Protein AF-A0A563EV59-F1 (afdb_monomer_lite)

Radius of gyration: 11.54 Å; chains: 1; bounding box: 26×27×25 Å

Secondary structure (DSSP, 8-state):
-EEEEEEE----B-TTS-B--TTS-EEEEEHHHHGGGTTTT-EEEEEETTS-EEEEEEEEEETTPPTT-EEE-HHHHHHHS-GGG-EEEEEEEE-

Structure (mmCIF, N/CA/C/O backbone):
data_AF-A0A563EV59-F1
#
_entry.id   AF-A0A563EV59-F1
#
loop_
_atom_site.group_PDB
_atom_site.id
_atom_site.type_symbol
_atom_site.label_atom_id
_atom_site.label_alt_id
_atom_site.label_comp_id
_atom_site.label_asym_id
_atom_site.label_entity_id
_atom_site.label_seq_id
_atom_site.pdbx_PDB_ins_code
_atom_site.Cartn_x
_atom_site.Cartn_y
_atom_site.Cartn_z
_atom_site.occupancy
_atom_site.B_iso_or_equiv
_atom_site.auth_seq_id
_atom_site.auth_comp_id
_atom_site.auth_asym_id
_atom_site.auth_atom_id
_atom_site.pdbx_PDB_model_num
ATOM 1 N N . MET A 1 1 ? -1.902 5.848 11.754 1.00 89.12 1 MET A N 1
ATOM 2 C CA . MET A 1 1 ? -2.916 4.833 11.429 1.00 89.12 1 MET A CA 1
ATOM 3 C C . MET A 1 1 ? -3.939 5.434 10.501 1.00 89.12 1 MET A C 1
ATOM 5 O O . MET A 1 1 ? -4.635 6.375 10.879 1.00 89.12 1 MET A O 1
ATOM 9 N N . PHE A 1 2 ? -3.990 4.930 9.275 1.00 97.44 2 PHE A N 1
ATOM 10 C CA . PHE A 1 2 ? -4.927 5.340 8.237 1.00 97.44 2 PHE A CA 1
ATOM 11 C C . PHE A 1 2 ? -6.094 4.358 8.156 1.00 97.44 2 PHE A C 1
ATOM 13 O O . PHE A 1 2 ? -5.945 3.169 8.431 1.00 97.44 2 PHE A O 1
ATOM 20 N N . ASN A 1 3 ? -7.264 4.872 7.782 1.00 98.00 3 ASN A N 1
ATOM 21 C CA . ASN A 1 3 ? -8.460 4.082 7.517 1.00 98.00 3 ASN A CA 1
ATOM 22 C C . ASN A 1 3 ? -8.875 4.361 6.078 1.00 98.00 3 ASN A C 1
ATOM 24 O O . ASN A 1 3 ? -8.980 5.526 5.694 1.00 98.00 3 ASN A O 1
ATOM 28 N N . GLY A 1 4 ? -9.144 3.314 5.313 1.00 97.38 4 GLY A N 1
ATOM 29 C CA . GLY A 1 4 ? -9.594 3.469 3.941 1.00 97.38 4 GLY A CA 1
ATOM 30 C C . GLY A 1 4 ? -10.029 2.151 3.337 1.00 97.38 4 GLY A C 1
ATOM 31 O O . GLY A 1 4 ? -10.419 1.211 4.033 1.00 97.38 4 GLY A O 1
ATOM 32 N N . SER A 1 5 ? -9.996 2.105 2.019 1.00 98.38 5 SER A N 1
ATOM 33 C CA . SER A 1 5 ? -10.335 0.936 1.230 1.00 98.38 5 SER A CA 1
ATOM 34 C C . SER A 1 5 ? -9.146 0.485 0.401 1.00 98.38 5 SER A C 1
ATOM 36 O O . SER A 1 5 ? -8.371 1.308 -0.078 1.00 98.38 5 SER A O 1
ATOM 38 N N . ALA A 1 6 ? -9.063 -0.821 0.183 1.00 98.12 6 ALA A N 1
ATOM 39 C CA . ALA A 1 6 ? -8.122 -1.427 -0.738 1.00 98.12 6 ALA A CA 1
ATOM 40 C C . ALA A 1 6 ? -8.860 -2.087 -1.905 1.00 98.12 6 ALA A C 1
ATOM 42 O O . ALA A 1 6 ? -9.915 -2.701 -1.706 1.00 98.12 6 ALA A O 1
ATOM 43 N N . TRP A 1 7 ? -8.297 -1.986 -3.104 1.00 97.69 7 TRP A N 1
ATOM 4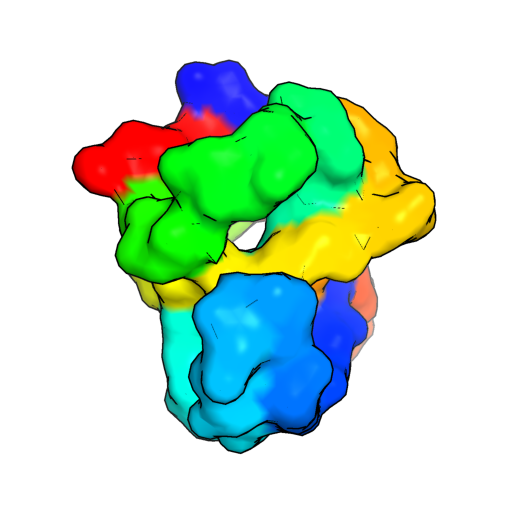4 C CA . TRP A 1 7 ? -8.683 -2.754 -4.291 1.00 97.69 7 TRP A CA 1
ATOM 45 C C . TRP A 1 7 ? -7.428 -3.232 -5.030 1.00 97.69 7 TRP A C 1
ATOM 47 O O . TRP A 1 7 ? -6.311 -2.965 -4.592 1.00 97.69 7 TRP A O 1
ATOM 57 N N . VAL A 1 8 ? -7.614 -4.023 -6.087 1.00 97.62 8 VAL A N 1
ATOM 58 C CA . VAL A 1 8 ? -6.503 -4.615 -6.840 1.00 97.62 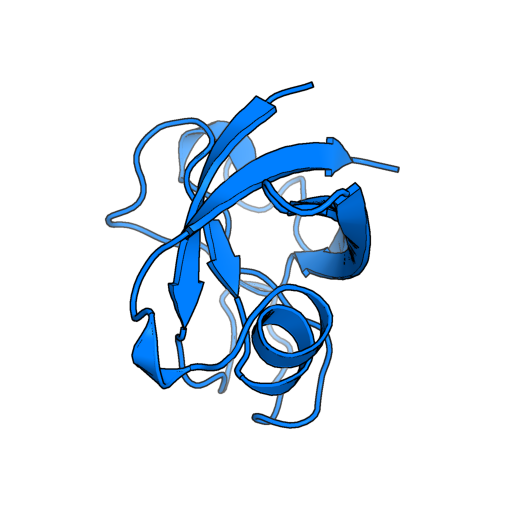8 VAL A CA 1
ATOM 59 C C . VAL A 1 8 ? -6.098 -3.711 -8.002 1.00 97.62 8 VAL A C 1
ATOM 61 O O . VAL A 1 8 ? -6.953 -3.332 -8.805 1.00 97.62 8 VAL A O 1
ATOM 64 N N . TYR A 1 9 ? -4.796 -3.481 -8.154 1.00 96.00 9 TYR A N 1
ATOM 65 C CA . TYR A 1 9 ? -4.179 -3.019 -9.399 1.00 96.00 9 TYR A CA 1
ATOM 66 C C . TYR A 1 9 ? -3.166 -4.051 -9.902 1.00 96.00 9 TYR A C 1
ATOM 68 O O . TYR A 1 9 ? -2.721 -4.909 -9.144 1.00 96.00 9 TYR A O 1
ATOM 76 N N . PHE A 1 10 ? -2.802 -3.967 -11.180 1.00 95.44 10 PHE A N 1
ATOM 77 C CA . PHE A 1 10 ? -1.790 -4.827 -11.795 1.00 95.44 10 PHE A CA 1
ATOM 78 C C . PHE A 1 10 ? -0.477 -4.041 -11.928 1.00 95.44 10 PHE A C 1
ATOM 80 O O . PHE A 1 10 ? -0.456 -3.052 -12.672 1.00 95.44 10 PHE A O 1
ATOM 87 N N . PRO A 1 11 ? 0.580 -4.404 -11.175 1.00 93.75 11 PRO A N 1
ATOM 88 C CA . PRO A 1 11 ? 1.837 -3.670 -11.172 1.00 93.75 11 PRO A CA 1
ATOM 89 C C . PRO A 1 11 ? 2.588 -3.712 -12.508 1.00 93.75 11 PRO A C 1
ATOM 91 O O . PRO A 1 11 ? 2.367 -4.560 -13.370 1.00 93.75 11 PRO A O 1
ATOM 94 N N . GLY A 1 12 ? 3.498 -2.756 -12.660 1.00 92.12 12 GLY A N 1
ATOM 95 C CA . GLY A 1 12 ? 4.413 -2.614 -13.786 1.00 92.12 12 GLY A CA 1
ATOM 96 C C . GLY A 1 12 ? 5.556 -1.692 -13.373 1.00 92.12 12 GLY A C 1
ATOM 97 O O . GLY A 1 12 ? 5.974 -1.723 -12.216 1.00 92.12 12 GLY A O 1
ATOM 98 N N . LEU A 1 13 ? 6.038 -0.837 -14.279 1.00 92.50 13 LEU A N 1
ATOM 99 C CA . LEU A 1 13 ? 6.973 0.229 -13.905 1.00 92.50 13 LEU A CA 1
ATOM 100 C C . LEU A 1 13 ? 6.259 1.253 -13.006 1.00 92.50 13 LEU A C 1
ATOM 102 O O . LEU A 1 13 ? 5.387 1.993 -13.467 1.00 92.50 13 LEU A O 1
ATOM 106 N N . GLY A 1 14 ? 6.614 1.267 -11.724 1.00 86.81 14 GLY A N 1
ATOM 107 C CA . GLY A 1 14 ? 6.070 2.181 -10.726 1.00 86.81 14 GLY A CA 1
ATOM 108 C C . GLY A 1 14 ? 6.710 3.566 -10.785 1.00 86.81 14 GLY A C 1
ATOM 109 O O . GLY A 1 14 ? 7.796 3.759 -11.333 1.00 86.81 14 GLY A O 1
ATOM 110 N N . VAL A 1 15 ? 6.052 4.549 -10.163 1.00 91.31 15 VAL A N 1
ATOM 111 C CA . VAL A 1 15 ? 6.582 5.923 -10.045 1.00 91.31 15 VAL A CA 1
ATOM 112 C C . VAL A 1 15 ? 7.901 5.964 -9.261 1.00 91.31 15 VAL A C 1
ATOM 114 O O . VAL A 1 15 ? 8.707 6.864 -9.480 1.00 91.31 15 VAL A O 1
ATOM 117 N N . CYS A 1 16 ? 8.163 4.971 -8.407 1.00 91.00 16 CYS A N 1
ATOM 118 C CA . CYS A 1 16 ? 9.425 4.854 -7.671 1.00 91.00 16 CYS A CA 1
ATOM 119 C C . CYS A 1 16 ? 10.605 4.367 -8.536 1.00 91.00 16 CYS A C 1
ATOM 121 O O . CYS A 1 16 ? 11.723 4.282 -8.044 1.00 91.00 16 CYS A O 1
ATOM 123 N N . GLY A 1 17 ? 10.384 4.075 -9.825 1.00 91.38 17 GLY A N 1
ATOM 124 C CA . GLY A 1 17 ? 11.435 3.699 -10.777 1.00 91.38 17 GLY A CA 1
ATOM 125 C C . GLY A 1 17 ? 11.736 2.201 -10.844 1.00 91.38 17 GLY A C 1
ATOM 126 O O . GLY A 1 17 ? 12.539 1.782 -11.676 1.00 91.38 17 GLY A O 1
ATOM 127 N N . GLU A 1 18 ? 11.066 1.393 -10.026 1.00 92.38 18 GLU A N 1
ATOM 128 C CA . GLU A 1 18 ? 11.182 -0.065 -10.028 1.00 92.38 18 GLU A CA 1
ATOM 129 C C . GLU A 1 18 ? 10.030 -0.719 -10.798 1.00 92.38 18 GLU A C 1
ATOM 131 O O . GLU A 1 18 ? 8.925 -0.181 -10.894 1.00 92.38 18 GLU A O 1
ATOM 136 N N . THR A 1 19 ? 10.298 -1.885 -11.387 1.00 95.38 19 THR A N 1
ATOM 137 C CA . THR A 1 19 ? 9.270 -2.701 -12.043 1.00 95.38 19 THR A CA 1
ATOM 138 C C . THR A 1 19 ? 8.869 -3.833 -11.117 1.00 95.38 19 THR A C 1
ATOM 140 O O . THR A 1 19 ? 9.720 -4.631 -10.733 1.00 95.38 19 THR A O 1
ATOM 143 N N . HIS A 1 20 ? 7.577 -3.922 -10.822 1.00 96.75 20 HIS A N 1
ATOM 144 C CA . HIS A 1 20 ? 7.003 -4.995 -10.016 1.00 96.75 20 HIS A CA 1
ATOM 145 C C . HIS A 1 20 ? 6.031 -5.833 -10.845 1.00 96.75 20 HIS A C 1
ATOM 147 O O . HIS A 1 20 ? 5.433 -5.347 -11.808 1.00 96.75 20 HIS A O 1
ATOM 153 N N . ALA A 1 21 ? 5.871 -7.092 -10.460 1.00 96.81 21 ALA A N 1
ATOM 154 C CA . ALA A 1 21 ? 4.936 -8.045 -11.033 1.00 96.81 21 ALA A CA 1
ATOM 155 C C . ALA A 1 21 ? 3.748 -8.298 -10.092 1.00 96.81 21 ALA A C 1
ATOM 157 O O . ALA A 1 21 ? 3.779 -7.983 -8.904 1.00 96.81 21 ALA A O 1
ATOM 158 N N . ASP A 1 22 ? 2.713 -8.962 -10.607 1.00 97.31 22 ASP A N 1
ATOM 159 C CA . ASP A 1 22 ? 1.505 -9.330 -9.852 1.00 97.31 22 ASP A CA 1
ATOM 160 C C . ASP A 1 22 ? 1.768 -10.159 -8.582 1.00 97.31 22 ASP A C 1
ATOM 162 O O . ASP A 1 22 ? 0.915 -10.223 -7.692 1.00 97.31 22 ASP A O 1
ATOM 166 N N . ALA A 1 23 ? 2.916 -10.840 -8.533 1.00 97.62 23 ALA A N 1
ATOM 167 C CA . ALA A 1 23 ? 3.340 -11.688 -7.426 1.00 97.62 23 ALA A CA 1
ATOM 168 C C . ALA A 1 23 ? 4.044 -10.916 -6.295 1.00 97.62 23 ALA A C 1
ATOM 170 O O . ALA A 1 23 ? 4.169 -11.456 -5.193 1.00 97.62 23 ALA A O 1
ATOM 171 N N . ASP A 1 24 ? 4.496 -9.687 -6.554 1.00 98.12 24 ASP A N 1
ATOM 172 C CA . ASP A 1 24 ? 5.194 -8.867 -5.568 1.00 98.12 24 ASP A CA 1
ATOM 173 C C . ASP A 1 24 ? 4.202 -8.255 -4.582 1.00 98.12 24 ASP A C 1
ATOM 175 O O . ASP A 1 24 ? 3.071 -7.929 -4.939 1.00 98.12 24 ASP A O 1
ATOM 179 N N . LEU A 1 25 ? 4.624 -8.072 -3.331 1.00 98.38 25 LEU A N 1
ATOM 180 C CA . LEU A 1 25 ? 3.801 -7.446 -2.299 1.00 98.38 25 LEU A CA 1
ATOM 181 C C . LEU A 1 25 ? 4.001 -5.936 -2.331 1.00 98.38 25 LEU A C 1
ATOM 183 O O . LEU A 1 25 ? 4.769 -5.374 -1.557 1.00 98.38 25 LEU A O 1
ATOM 187 N N . VAL A 1 26 ? 3.313 -5.284 -3.261 1.00 98.50 26 VAL A N 1
ATOM 188 C CA . VAL A 1 26 ? 3.419 -3.835 -3.453 1.00 98.50 26 VAL A CA 1
ATOM 189 C C . VAL A 1 26 ? 2.080 -3.124 -3.365 1.00 98.50 26 VAL A C 1
ATOM 191 O O . VAL A 1 26 ? 1.024 -3.712 -3.629 1.00 98.50 26 VAL A O 1
ATOM 194 N N . ALA A 1 27 ? 2.145 -1.841 -3.020 1.00 98.31 27 ALA A N 1
ATOM 195 C CA . ALA A 1 27 ? 1.014 -0.947 -2.862 1.00 98.31 27 ALA A CA 1
ATOM 196 C C . ALA A 1 27 ? 1.221 0.384 -3.603 1.00 98.31 27 ALA A C 1
ATOM 198 O O . ALA A 1 27 ? 2.333 0.903 -3.711 1.00 98.31 27 ALA A O 1
ATOM 199 N N . GLY A 1 28 ? 0.123 0.944 -4.097 1.00 98.06 28 GLY A N 1
ATOM 200 C CA . GLY A 1 28 ? 0.001 2.337 -4.486 1.00 98.06 28 GLY A CA 1
ATOM 201 C C . GLY A 1 28 ? -0.707 3.119 -3.385 1.00 98.06 28 GLY A C 1
ATOM 202 O O . GLY A 1 28 ? -1.792 2.731 -2.958 1.00 98.06 28 GLY A O 1
ATOM 203 N N . VAL A 1 29 ? -0.125 4.225 -2.927 1.00 98.00 29 VAL A N 1
ATOM 204 C CA . VAL A 1 29 ? -0.740 5.084 -1.895 1.00 98.00 29 VAL A CA 1
ATOM 205 C C . VAL A 1 29 ? -1.254 6.384 -2.506 1.00 98.00 29 VAL A C 1
ATOM 207 O O . VAL A 1 29 ? -0.799 6.795 -3.574 1.00 98.00 29 VAL A O 1
ATOM 210 N N . SER A 1 30 ? -2.221 7.037 -1.856 1.00 97.31 30 SER A N 1
ATOM 211 C CA . SER A 1 30 ? -2.778 8.299 -2.358 1.00 97.31 30 SER A CA 1
ATOM 212 C C . SER A 1 30 ? -1.730 9.414 -2.445 1.00 97.31 30 SER A C 1
ATOM 214 O O . SER A 1 30 ? -0.707 9.377 -1.760 1.00 97.31 30 SER A O 1
ATOM 216 N N . LEU A 1 31 ? -2.024 10.471 -3.208 1.00 95.06 31 LEU A N 1
ATOM 217 C CA . LEU A 1 31 ? -1.161 11.656 -3.314 1.00 95.06 31 LEU A CA 1
ATOM 218 C C . LEU A 1 31 ? -0.777 12.254 -1.952 1.00 95.06 31 LEU A C 1
ATOM 220 O O . LEU A 1 31 ? 0.355 12.701 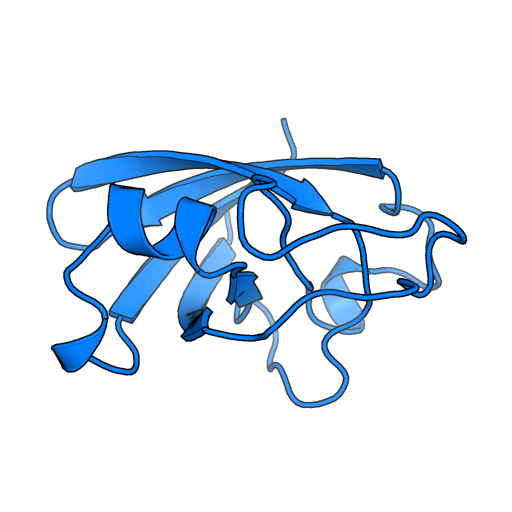-1.774 1.00 95.06 31 LEU A O 1
ATOM 224 N N . LEU A 1 32 ? -1.703 12.234 -0.989 1.00 95.06 32 LEU A N 1
ATOM 225 C CA . LEU A 1 32 ? -1.482 12.793 0.345 1.00 95.06 32 LEU A CA 1
ATOM 226 C C . LEU A 1 32 ? -0.530 11.945 1.187 1.00 95.06 32 LEU A C 1
ATOM 228 O O . LEU A 1 32 ? 0.161 12.495 2.037 1.00 95.06 32 LEU A O 1
ATOM 232 N N . GLN A 1 33 ? -0.488 10.631 0.958 1.00 96.62 33 GLN A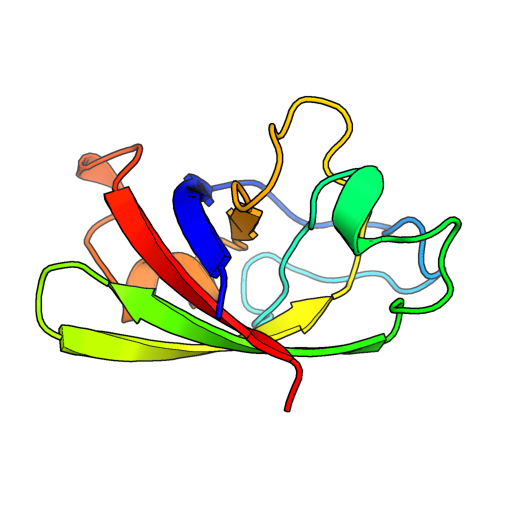 N 1
ATOM 233 C CA . GLN A 1 33 ? 0.439 9.732 1.644 1.00 96.62 33 GLN A CA 1
ATOM 234 C C . GLN A 1 33 ? 1.733 9.507 0.859 1.00 96.62 33 GLN A C 1
ATOM 236 O O . GLN A 1 33 ? 2.744 9.195 1.466 1.00 96.62 33 GLN A O 1
ATOM 241 N N . PHE A 1 34 ? 1.748 9.702 -0.462 1.00 94.00 34 PHE A N 1
ATOM 242 C CA . PHE A 1 34 ? 2.960 9.556 -1.271 1.00 94.00 34 PHE A CA 1
ATOM 243 C C . PHE A 1 34 ? 3.937 10.728 -1.080 1.00 94.00 34 PHE A C 1
ATOM 245 O O . PHE A 1 34 ? 5.139 10.565 -1.275 1.00 94.00 34 PHE A O 1
ATOM 252 N N . LEU A 1 35 ? 3.420 11.917 -0.729 1.00 92.00 35 LEU A N 1
ATOM 253 C CA . LEU A 1 35 ? 4.187 13.144 -0.454 1.00 92.00 35 LEU A CA 1
ATOM 254 C C . LEU A 1 35 ? 5.266 13.449 -1.508 1.00 92.00 35 LEU A C 1
ATOM 256 O O . LEU A 1 35 ? 6.420 13.725 -1.192 1.00 92.00 35 LEU A O 1
ATOM 260 N N . GLY A 1 36 ? 4.888 13.385 -2.788 1.00 82.69 36 GLY A N 1
ATOM 261 C CA . GLY A 1 36 ? 5.808 13.663 -3.896 1.00 82.69 36 GLY A CA 1
ATOM 262 C C . GLY A 1 36 ? 6.912 12.615 -4.083 1.00 82.69 36 GLY A C 1
ATOM 263 O O . GLY A 1 36 ? 7.933 12.927 -4.687 1.00 82.69 36 GLY A O 1
ATOM 264 N N . GLY A 1 37 ? 6.716 11.395 -3.575 1.00 84.94 37 GLY A N 1
ATOM 265 C CA . GLY A 1 37 ? 7.672 10.291 -3.673 1.00 84.94 37 GLY A CA 1
ATOM 266 C C . GLY A 1 37 ? 8.553 10.112 -2.444 1.00 84.94 37 GLY A C 1
ATOM 267 O O . GLY A 1 37 ? 9.368 9.199 -2.431 1.00 84.94 37 GLY A O 1
ATOM 268 N N . ALA A 1 38 ? 8.372 10.927 -1.400 1.00 91.00 38 ALA A N 1
ATOM 269 C CA . ALA A 1 38 ? 9.136 10.813 -0.157 1.00 91.00 38 ALA A CA 1
ATOM 270 C C . ALA A 1 38 ? 8.982 9.447 0.533 1.00 91.00 38 ALA A C 1
ATOM 272 O O . ALA A 1 38 ? 9.876 9.047 1.265 1.00 91.00 38 ALA A O 1
ATOM 273 N N . HIS A 1 39 ? 7.870 8.755 0.272 1.00 93.19 39 HIS A N 1
ATOM 274 C CA . HIS A 1 39 ? 7.564 7.432 0.818 1.00 93.19 39 HIS A CA 1
ATOM 275 C C . HIS A 1 39 ? 7.719 6.298 -0.203 1.00 93.19 39 HIS A C 1
ATOM 277 O O . HIS A 1 39 ? 7.245 5.189 0.026 1.00 93.19 39 HIS A O 1
ATOM 283 N N . GLY A 1 40 ? 8.322 6.562 -1.365 1.00 94.25 40 GLY A N 1
ATOM 284 C CA . GLY A 1 40 ? 8.625 5.506 -2.326 1.00 94.25 40 GLY A CA 1
ATOM 285 C C . GLY A 1 40 ? 9.648 4.527 -1.753 1.00 94.25 40 GLY A C 1
ATOM 286 O O . GLY A 1 40 ? 10.725 4.946 -1.341 1.00 94.25 40 GLY A O 1
ATOM 287 N N . GLY A 1 41 ? 9.317 3.235 -1.739 1.00 95.00 41 GLY A N 1
ATOM 288 C CA . GLY A 1 41 ? 10.152 2.182 -1.154 1.00 95.00 41 GLY A CA 1
ATOM 289 C C . GLY A 1 41 ? 9.906 1.909 0.334 1.00 95.00 41 GLY A C 1
ATOM 290 O O . GLY A 1 41 ? 10.367 0.882 0.826 1.00 95.00 41 GLY A O 1
ATOM 291 N N . ASP A 1 42 ? 9.146 2.757 1.034 1.00 97.31 42 ASP A N 1
ATOM 292 C CA . ASP A 1 42 ? 8.741 2.480 2.416 1.00 97.31 42 ASP A CA 1
ATOM 293 C C . ASP A 1 42 ? 7.783 1.282 2.466 1.00 97.31 42 ASP A C 1
ATOM 295 O O . ASP A 1 42 ? 7.039 1.008 1.517 1.00 97.31 42 ASP A O 1
ATOM 299 N N . GLU A 1 43 ? 7.759 0.571 3.590 1.00 98.06 43 GLU A N 1
ATOM 300 C CA . GLU A 1 43 ? 6.805 -0.510 3.819 1.00 98.06 43 GLU A CA 1
ATOM 301 C C . GLU A 1 43 ? 5.576 -0.015 4.586 1.00 98.06 43 GLU A C 1
ATOM 303 O O . GLU A 1 43 ? 5.648 0.845 5.466 1.00 98.06 43 GLU A O 1
ATOM 308 N N . ILE A 1 44 ? 4.423 -0.599 4.262 1.00 98.56 44 ILE A N 1
ATOM 309 C CA . ILE A 1 44 ? 3.181 -0.419 5.006 1.00 98.56 44 ILE A CA 1
ATOM 310 C C . ILE A 1 44 ? 2.681 -1.761 5.528 1.00 98.56 44 ILE A C 1
ATOM 312 O O . ILE A 1 44 ? 2.680 -2.765 4.813 1.00 98.56 44 ILE A O 1
ATOM 316 N N . GLN A 1 45 ? 2.194 -1.774 6.765 1.00 98.56 45 GLN A N 1
ATOM 317 C CA . GLN A 1 45 ? 1.433 -2.895 7.302 1.00 98.56 45 GLN A CA 1
ATOM 318 C C . GLN A 1 45 ? -0.057 -2.637 7.092 1.00 98.56 45 GLN A C 1
ATOM 320 O O . GLN A 1 45 ? -0.600 -1.655 7.591 1.00 98.56 45 GLN A O 1
ATOM 325 N N . VAL A 1 46 ? -0.731 -3.539 6.381 1.00 98.75 46 VAL A N 1
ATOM 326 C CA . VAL A 1 46 ? -2.153 -3.446 6.037 1.00 98.75 46 VAL A CA 1
ATOM 327 C C . VAL A 1 46 ? -2.932 -4.527 6.770 1.00 98.75 46 VAL A C 1
ATOM 329 O O . VAL A 1 46 ? -2.565 -5.698 6.734 1.00 98.75 46 VAL A O 1
ATOM 332 N N . THR A 1 47 ? -4.034 -4.139 7.405 1.00 98.62 47 THR A N 1
ATOM 333 C CA . THR A 1 47 ? -4.959 -5.029 8.114 1.00 98.62 47 THR A CA 1
ATOM 334 C C . THR A 1 47 ? -6.344 -4.952 7.478 1.00 98.62 47 THR A C 1
ATOM 336 O O . THR A 1 47 ? -6.902 -3.864 7.336 1.00 98.62 47 THR A O 1
ATOM 339 N N . GLY A 1 48 ? -6.903 -6.099 7.091 1.00 97.94 48 GLY A N 1
ATOM 340 C CA . GLY A 1 48 ? -8.257 -6.211 6.545 1.00 97.94 48 GLY A CA 1
ATOM 341 C C . GLY A 1 48 ? -9.337 -6.337 7.623 1.00 97.94 48 GLY A C 1
ATOM 342 O O . GLY A 1 48 ? -9.060 -6.653 8.777 1.00 97.94 48 GLY A O 1
ATOM 343 N N . GLU A 1 49 ? -10.605 -6.163 7.236 1.00 94.38 49 GLU A N 1
ATOM 344 C CA . GLU A 1 49 ? -11.776 -6.280 8.135 1.00 94.38 49 GLU A CA 1
ATOM 345 C C . GLU A 1 49 ? -11.903 -7.635 8.855 1.00 94.38 49 GLU A C 1
ATOM 347 O O . GLU A 1 49 ? -12.558 -7.732 9.889 1.00 94.38 49 GLU A O 1
ATOM 352 N N . ASN A 1 50 ? -11.300 -8.693 8.311 1.00 94.19 50 ASN A N 1
ATOM 353 C CA . ASN A 1 50 ? -11.253 -10.027 8.917 1.00 94.19 50 ASN A CA 1
ATOM 354 C C . ASN A 1 50 ? -10.087 -10.209 9.908 1.00 94.19 50 ASN A C 1
ATOM 356 O O . ASN A 1 50 ? -9.894 -11.318 10.402 1.00 94.19 50 ASN A O 1
ATOM 360 N N . GLY A 1 51 ? -9.296 -9.164 10.164 1.00 97.12 51 GLY A N 1
ATOM 361 C CA . GLY A 1 51 ? -8.101 -9.207 11.007 1.00 97.12 51 GLY A CA 1
ATOM 362 C C . GLY A 1 51 ? -6.867 -9.814 10.334 1.00 97.12 51 GLY A C 1
ATOM 363 O O . GLY A 1 51 ? -5.827 -9.916 10.979 1.00 97.12 51 GLY A O 1
ATOM 364 N N . ALA A 1 52 ? -6.952 -10.218 9.061 1.00 98.25 52 ALA A N 1
ATOM 365 C CA . ALA A 1 52 ? -5.784 -10.667 8.309 1.00 98.25 52 ALA A CA 1
ATOM 366 C C . ALA A 1 52 ? -4.847 -9.487 8.037 1.00 98.25 52 ALA A C 1
ATOM 368 O O . ALA A 1 52 ? -5.310 -8.370 7.794 1.00 98.25 52 ALA A O 1
ATOM 369 N N . THR A 1 53 ? -3.540 -9.745 8.049 1.00 98.44 53 THR A N 1
ATOM 370 C CA . THR A 1 53 ? -2.516 -8.718 7.855 1.00 98.44 53 THR A CA 1
ATOM 371 C C . THR A 1 53 ? -1.546 -9.082 6.739 1.00 98.44 53 THR A C 1
ATOM 373 O O . THR A 1 53 ? -1.298 -10.255 6.449 1.00 98.44 53 THR A O 1
ATOM 376 N N . THR A 1 54 ? -0.987 -8.062 6.095 1.00 98.56 54 THR A N 1
ATOM 377 C CA . THR A 1 54 ? 0.102 -8.202 5.127 1.00 98.56 54 THR A CA 1
ATOM 378 C C . THR A 1 54 ? 0.996 -6.967 5.150 1.00 98.56 54 THR A C 1
ATOM 380 O O . THR A 1 54 ? 0.549 -5.892 5.548 1.00 98.56 54 THR A O 1
ATOM 383 N N . THR A 1 55 ? 2.246 -7.126 4.730 1.00 98.69 55 THR A N 1
ATOM 384 C CA . THR A 1 55 ? 3.172 -6.015 4.497 1.00 98.69 55 THR A CA 1
ATOM 385 C C . THR A 1 55 ? 3.291 -5.802 2.996 1.00 98.69 55 THR A C 1
ATOM 387 O O . THR A 1 55 ? 3.346 -6.781 2.250 1.00 98.69 55 THR A O 1
ATOM 390 N N . ALA A 1 56 ? 3.314 -4.546 2.556 1.00 98.38 56 ALA A N 1
ATOM 391 C CA . ALA A 1 56 ? 3.528 -4.191 1.161 1.00 98.38 56 ALA A CA 1
ATOM 392 C C . ALA A 1 56 ? 4.466 -2.987 1.031 1.00 98.38 56 ALA A C 1
ATOM 394 O O . ALA A 1 56 ? 4.379 -2.048 1.818 1.00 98.38 56 ALA A O 1
ATOM 395 N N . THR A 1 57 ? 5.319 -2.991 0.012 1.00 98.38 57 THR A N 1
ATOM 396 C CA . THR A 1 57 ? 6.188 -1.856 -0.320 1.00 98.38 57 THR A CA 1
ATOM 397 C C . THR A 1 57 ? 5.418 -0.815 -1.128 1.00 98.38 57 THR A C 1
ATOM 399 O O . THR A 1 57 ? 4.689 -1.153 -2.065 1.00 98.38 57 THR A O 1
ATOM 402 N N . VAL A 1 58 ? 5.584 0.465 -0.806 1.00 98.06 58 VAL A N 1
ATOM 403 C CA . VAL A 1 58 ? 5.018 1.577 -1.572 1.00 98.06 58 VAL A CA 1
ATOM 404 C C . VAL A 1 58 ? 5.782 1.719 -2.887 1.00 98.06 58 VAL A C 1
ATOM 406 O O . VAL A 1 58 ? 6.868 2.288 -2.947 1.00 98.06 58 VAL A O 1
ATOM 409 N N . ALA A 1 59 ? 5.195 1.196 -3.960 1.00 97.06 59 ALA A N 1
ATOM 410 C CA . ALA A 1 59 ? 5.822 1.136 -5.279 1.00 97.06 59 ALA A CA 1
ATOM 411 C C . ALA A 1 59 ? 5.379 2.267 -6.211 1.00 97.06 59 ALA A C 1
ATOM 413 O O . ALA A 1 59 ? 6.077 2.623 -7.167 1.00 97.06 59 ALA A O 1
ATOM 414 N N . THR A 1 60 ? 4.194 2.837 -5.983 1.00 95.88 60 THR A N 1
ATOM 415 C CA . THR A 1 60 ? 3.627 3.817 -6.909 1.00 95.88 60 THR A CA 1
ATOM 416 C C . THR A 1 60 ? 2.649 4.784 -6.246 1.00 95.88 60 THR A C 1
ATOM 418 O O . THR A 1 60 ? 2.228 4.616 -5.102 1.00 95.88 60 THR A O 1
ATOM 421 N N . LEU A 1 61 ? 2.277 5.813 -7.000 1.00 95.94 61 LEU A N 1
ATOM 422 C CA . LEU A 1 61 ? 1.237 6.765 -6.645 1.00 95.94 61 LEU A CA 1
ATOM 423 C C . LEU A 1 61 ? -0.116 6.281 -7.183 1.00 95.94 61 LEU A C 1
ATOM 425 O O . LEU A 1 61 ? -0.292 6.139 -8.393 1.00 95.94 61 LEU A O 1
ATOM 429 N N . CYS A 1 62 ? -1.100 6.124 -6.302 1.00 96.25 62 CYS A N 1
ATOM 430 C CA . CYS A 1 62 ? -2.498 5.964 -6.686 1.00 96.25 62 CYS A CA 1
ATOM 431 C C . CYS A 1 62 ? -3.158 7.343 -6.843 1.00 96.25 62 CYS A C 1
ATOM 433 O O . CYS A 1 62 ? -3.611 7.957 -5.876 1.00 96.25 62 CYS A O 1
ATOM 435 N N . VAL A 1 63 ? -3.230 7.847 -8.078 1.00 93.50 63 VAL A N 1
ATOM 436 C CA . VAL A 1 63 ? -3.745 9.203 -8.373 1.00 93.50 63 VAL A CA 1
ATOM 437 C C . VAL A 1 63 ? -5.247 9.374 -8.126 1.00 93.50 63 VAL A C 1
ATOM 439 O O . VAL A 1 63 ? -5.721 10.501 -8.009 1.00 93.50 63 VAL A O 1
ATOM 442 N N . THR A 1 64 ? -5.999 8.273 -8.067 1.00 93.94 64 THR A N 1
ATOM 443 C CA . THR A 1 64 ? -7.455 8.286 -7.840 1.00 93.94 64 THR A CA 1
ATOM 444 C C . THR A 1 64 ? -7.841 7.968 -6.397 1.00 93.94 64 THR A C 1
ATOM 446 O O . THR A 1 64 ? -8.998 8.166 -6.023 1.00 93.94 64 THR A O 1
ATOM 449 N N . CYS A 1 65 ? -6.893 7.502 -5.579 1.00 96.81 65 CYS A N 1
ATOM 450 C CA . CYS A 1 65 ? -7.149 7.163 -4.189 1.00 96.81 65 CYS A CA 1
ATOM 451 C C . CYS A 1 65 ? -7.421 8.430 -3.377 1.00 96.81 65 CYS A C 1
ATOM 453 O O . CYS A 1 65 ? -6.712 9.434 -3.486 1.00 96.81 65 CYS A O 1
ATOM 455 N N . LEU A 1 66 ? -8.440 8.365 -2.521 1.00 97.06 66 LEU A N 1
ATOM 456 C CA . LEU A 1 66 ? -8.618 9.335 -1.447 1.00 97.06 66 LEU A CA 1
ATOM 457 C C . LEU A 1 66 ? -7.593 9.079 -0.334 1.00 97.06 66 LEU A C 1
ATOM 459 O O . LEU A 1 66 ? -6.915 8.054 -0.312 1.00 97.06 66 LEU A O 1
ATOM 463 N N . SER A 1 67 ? -7.497 10.009 0.618 1.00 96.56 67 SER A N 1
ATOM 464 C CA . SER A 1 67 ? -6.655 9.818 1.803 1.00 96.56 67 SER A CA 1
ATOM 465 C C . SER A 1 67 ? -6.974 8.488 2.492 1.00 96.56 67 SER A C 1
ATOM 467 O O . SER A 1 67 ? -8.126 8.245 2.848 1.00 96.56 67 SER A O 1
ATOM 469 N N . GLY A 1 68 ? -5.952 7.654 2.689 1.00 97.56 68 GLY A N 1
ATOM 470 C CA . GLY A 1 68 ? -6.073 6.349 3.341 1.00 97.56 68 GLY A CA 1
ATOM 471 C C . GLY A 1 68 ? -6.557 5.210 2.439 1.00 97.56 68 GLY A C 1
ATOM 472 O O . GLY A 1 68 ? -6.412 4.055 2.835 1.00 97.56 68 GLY A O 1
ATOM 473 N N . ASP A 1 69 ? -7.068 5.495 1.239 1.00 98.50 69 ASP A N 1
ATOM 474 C CA . ASP A 1 69 ? -7.296 4.463 0.228 1.00 98.50 69 ASP A CA 1
ATOM 475 C C . ASP A 1 69 ? -5.955 4.036 -0.388 1.00 98.50 69 ASP A C 1
ATOM 477 O O . ASP A 1 69 ? -5.044 4.855 -0.565 1.00 98.50 69 ASP A O 1
ATOM 481 N N . ILE A 1 70 ? -5.844 2.748 -0.705 1.00 98.44 70 ILE A N 1
ATOM 482 C CA . ILE A 1 70 ? -4.645 2.151 -1.290 1.00 98.44 70 ILE A CA 1
ATOM 483 C C . ILE A 1 70 ? -5.002 1.199 -2.427 1.00 98.44 70 ILE A C 1
ATOM 485 O O . ILE A 1 70 ? -6.026 0.519 -2.417 1.00 98.44 70 ILE A O 1
ATOM 489 N N . ASP A 1 71 ? -4.100 1.123 -3.386 1.00 98.00 71 ASP A N 1
ATOM 490 C CA . ASP A 1 71 ? -4.107 0.147 -4.459 1.00 98.00 71 ASP A CA 1
ATOM 491 C C . ASP A 1 71 ? -3.165 -0.993 -4.068 1.00 98.00 71 ASP A C 1
ATOM 493 O O . ASP A 1 71 ? -2.002 -0.747 -3.773 1.00 98.00 71 ASP A O 1
ATOM 497 N N . LEU A 1 72 ? -3.626 -2.241 -4.030 1.00 98.56 72 LEU A N 1
ATOM 498 C CA . LEU A 1 72 ? -2.787 -3.399 -3.710 1.00 98.56 72 LEU A CA 1
ATOM 499 C C . LEU A 1 72 ? -2.522 -4.238 -4.956 1.00 98.56 72 LEU A C 1
ATOM 501 O O . LEU A 1 72 ? -3.412 -4.473 -5.770 1.00 98.56 72 LEU A O 1
ATOM 505 N N . SER A 1 73 ? -1.299 -4.740 -5.081 1.00 98.44 73 SER A N 1
ATOM 506 C CA . SER A 1 73 ? -0.991 -5.826 -6.016 1.00 98.44 73 SER A CA 1
ATOM 507 C C . SER A 1 73 ? -1.896 -7.044 -5.768 1.00 98.44 73 SER A C 1
ATOM 509 O O . SER A 1 73 ? -2.385 -7.239 -4.644 1.00 98.44 73 SER A O 1
ATOM 511 N N . PRO A 1 74 ? -2.102 -7.919 -6.771 1.00 98.38 74 PRO A N 1
ATOM 512 C CA . PRO A 1 74 ? -2.949 -9.092 -6.607 1.00 98.38 74 PRO A CA 1
ATOM 513 C C . PRO A 1 74 ? -2.459 -10.002 -5.472 1.00 98.38 74 PRO A C 1
ATOM 515 O O . PRO A 1 74 ? -3.268 -10.445 -4.658 1.00 98.38 74 PRO A O 1
ATOM 518 N N . ALA A 1 75 ? -1.144 -10.221 -5.364 1.00 98.50 75 ALA A N 1
ATOM 519 C CA . ALA A 1 75 ? -0.561 -11.015 -4.287 1.00 98.50 75 ALA A CA 1
ATOM 520 C C . ALA A 1 75 ? -0.769 -10.404 -2.893 1.00 98.50 75 ALA A C 1
ATOM 522 O O . ALA A 1 75 ? -1.079 -11.153 -1.966 1.00 98.50 75 ALA A O 1
ATOM 523 N N . ALA A 1 76 ? -0.644 -9.080 -2.730 1.00 98.56 76 ALA A N 1
ATOM 524 C CA . ALA A 1 76 ? -0.902 -8.422 -1.447 1.00 98.56 76 ALA A CA 1
ATOM 525 C C . ALA A 1 76 ? -2.388 -8.474 -1.067 1.00 98.56 76 ALA A C 1
ATOM 527 O O . ALA A 1 76 ? -2.729 -8.810 0.068 1.00 98.56 76 ALA A O 1
ATOM 528 N N . PHE A 1 77 ? -3.290 -8.216 -2.018 1.00 98.69 77 PHE A N 1
ATOM 529 C CA . PHE A 1 77 ? -4.730 -8.277 -1.766 1.00 98.69 77 PHE A CA 1
ATOM 530 C C . PHE A 1 77 ? -5.188 -9.686 -1.363 1.00 98.69 77 PHE A C 1
ATOM 532 O O . PHE A 1 77 ? -5.972 -9.834 -0.423 1.00 98.69 77 PHE A O 1
ATOM 539 N N . ASP A 1 78 ? -4.655 -10.724 -2.017 1.00 98.38 78 ASP A N 1
ATOM 540 C CA . ASP A 1 78 ? -4.998 -12.127 -1.748 1.00 98.38 78 ASP A CA 1
ATOM 541 C C . ASP A 1 78 ? -4.655 -12.574 -0.318 1.00 98.38 78 ASP A C 1
ATOM 543 O O . ASP A 1 78 ? -5.240 -13.536 0.185 1.00 98.38 78 ASP A O 1
ATOM 547 N N . LYS A 1 79 ? -3.738 -11.877 0.369 1.00 98.44 79 LYS A N 1
ATOM 548 C CA . LYS A 1 79 ? -3.453 -12.113 1.796 1.00 98.44 79 LYS A CA 1
ATOM 549 C C . LYS A 1 79 ? -4.572 -11.626 2.712 1.00 98.44 79 LYS A C 1
ATOM 551 O O . LYS A 1 79 ? -4.709 -12.137 3.820 1.00 98.44 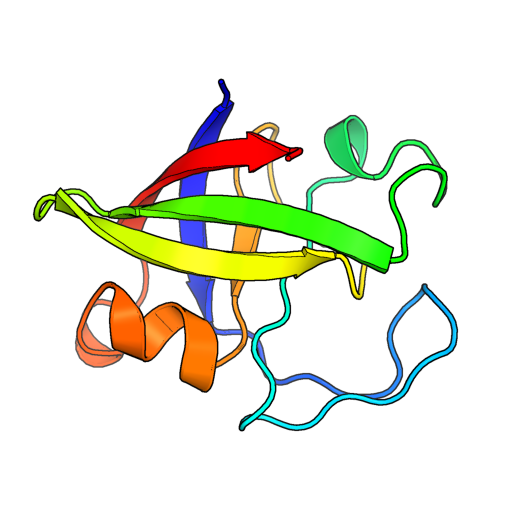79 LYS A O 1
ATOM 556 N N . LEU A 1 80 ? -5.361 -10.653 2.264 1.00 98.44 80 LEU A N 1
ATOM 557 C CA . LEU A 1 80 ? -6.400 -10.006 3.060 1.00 98.44 80 LEU A CA 1
ATOM 558 C C . LEU A 1 80 ? -7.786 -10.573 2.749 1.00 98.44 80 LEU A C 1
ATOM 560 O O . LEU A 1 80 ? -8.572 -10.830 3.664 1.00 98.44 80 LEU A O 1
ATOM 564 N N . ALA A 1 81 ? -8.107 -10.779 1.469 1.00 97.94 81 ALA A N 1
ATOM 565 C CA . ALA A 1 81 ? -9.411 -11.281 1.054 1.00 97.94 81 ALA A CA 1
ATOM 566 C C . ALA A 1 81 ? -9.410 -11.905 -0.355 1.00 97.94 81 ALA A C 1
ATOM 568 O O . ALA A 1 81 ? -8.541 -11.609 -1.169 1.00 97.94 81 ALA A O 1
ATOM 569 N N . PRO A 1 82 ? -10.437 -12.707 -0.705 1.00 97.25 82 PRO A N 1
ATOM 570 C CA . PRO A 1 82 ? -10.621 -13.172 -2.078 1.00 97.25 82 PRO A CA 1
ATOM 571 C C . PRO A 1 82 ? -10.861 -12.002 -3.046 1.00 97.25 82 PRO A C 1
ATOM 573 O O . PRO A 1 82 ? -11.728 -11.163 -2.781 1.00 97.25 82 PRO A O 1
ATOM 576 N N . ARG A 1 83 ? -10.191 -11.993 -4.212 1.00 94.00 83 ARG A N 1
ATOM 577 C CA . ARG A 1 83 ? -10.331 -10.940 -5.251 1.00 94.00 83 ARG A CA 1
ATOM 578 C C . ARG A 1 83 ? -11.771 -10.664 -5.678 1.00 94.00 83 ARG A C 1
ATOM 580 O O . ARG A 1 83 ? -12.090 -9.541 -6.046 1.00 94.00 83 ARG A O 1
ATOM 587 N N . ALA A 1 84 ? -12.654 -11.661 -5.581 1.00 96.19 84 ALA A N 1
ATOM 588 C CA . ALA A 1 84 ? -14.081 -11.526 -5.885 1.00 96.19 84 ALA A CA 1
ATOM 589 C C . ALA A 1 84 ? -14.798 -10.454 -5.041 1.00 96.19 84 ALA A C 1
ATOM 591 O O . ALA A 1 84 ? -15.861 -9.985 -5.439 1.00 96.19 84 ALA A O 1
ATOM 592 N N . LYS A 1 85 ? -14.231 -10.041 -3.897 1.00 96.69 85 LYS A N 1
ATOM 593 C CA . LYS A 1 85 ? -14.750 -8.898 -3.136 1.00 96.69 85 LYS A CA 1
ATOM 594 C C . LYS A 1 85 ? -14.562 -7.564 -3.863 1.00 96.69 85 LYS A C 1
ATOM 596 O O . LYS A 1 85 ? -15.327 -6.642 -3.604 1.00 96.69 85 LYS A O 1
ATOM 601 N N . GLY A 1 86 ? -13.569 -7.450 -4.748 1.00 94.94 86 GLY A N 1
ATOM 602 C CA . GLY A 1 86 ? -13.255 -6.259 -5.546 1.00 94.94 86 GLY A CA 1
ATOM 603 C C . GLY A 1 86 ? -12.676 -5.091 -4.742 1.00 94.94 86 GLY A C 1
ATOM 604 O O . GLY A 1 86 ? -11.653 -4.532 -5.122 1.00 94.94 86 GLY A O 1
ATOM 605 N N . ARG A 1 87 ? -13.303 -4.745 -3.615 1.00 97.38 87 ARG A N 1
ATOM 606 C CA . ARG A 1 87 ? -12.890 -3.695 -2.685 1.00 97.38 87 ARG A CA 1
ATOM 607 C C . ARG A 1 87 ? -13.170 -4.144 -1.252 1.00 97.38 87 ARG A C 1
ATOM 609 O O . ARG A 1 87 ? -14.230 -4.702 -0.974 1.00 97.38 87 ARG A O 1
ATOM 616 N N . ILE A 1 88 ? -12.236 -3.897 -0.345 1.00 98.19 88 ILE A N 1
ATOM 617 C CA . ILE A 1 88 ? -12.367 -4.203 1.090 1.00 98.19 88 ILE A CA 1
ATOM 618 C C . ILE A 1 88 ? -12.004 -2.977 1.915 1.00 98.19 88 ILE A C 1
ATOM 620 O O . ILE A 1 88 ? -11.248 -2.132 1.434 1.00 98.19 88 ILE A O 1
ATOM 624 N N . LYS A 1 89 ? -12.507 -2.867 3.150 1.00 98.38 89 LYS A N 1
ATOM 625 C CA . LYS A 1 89 ? -11.973 -1.852 4.067 1.00 98.38 89 LYS A CA 1
ATOM 626 C C . LYS A 1 89 ? -10.683 -2.354 4.700 1.00 98.38 89 LYS A C 1
ATOM 628 O O . LYS A 1 89 ? -10.520 -3.552 4.943 1.00 98.38 89 LYS A O 1
ATOM 633 N N . VAL A 1 90 ? -9.775 -1.425 4.962 1.00 98.56 90 VAL A N 1
ATOM 634 C CA . VAL A 1 90 ? -8.480 -1.698 5.579 1.00 98.56 90 VAL A CA 1
ATOM 635 C C . VAL A 1 90 ? -8.092 -0.592 6.550 1.00 98.56 90 VAL A C 1
ATOM 637 O O . VAL A 1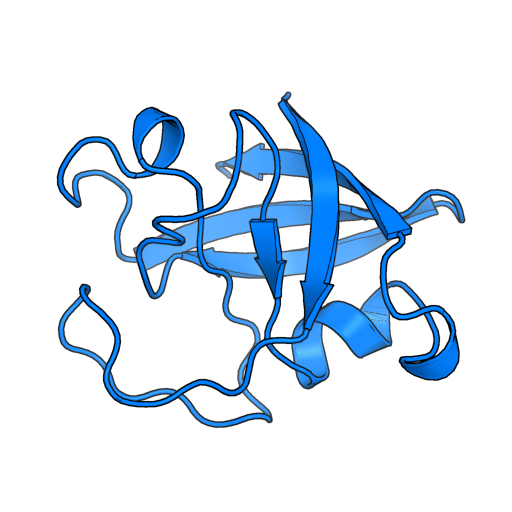 90 ? -8.505 0.565 6.418 1.00 98.56 90 VAL A O 1
ATOM 640 N N . THR A 1 91 ? -7.238 -0.953 7.496 1.00 98.56 91 THR A N 1
ATOM 641 C CA . THR A 1 91 ? -6.437 -0.010 8.276 1.00 98.56 91 THR A CA 1
ATOM 642 C C . THR A 1 91 ? -4.969 -0.276 8.019 1.00 98.56 91 THR A C 1
ATOM 644 O O . THR A 1 91 ? -4.583 -1.438 7.878 1.00 98.56 91 THR A O 1
ATOM 647 N N . TRP A 1 92 ? -4.148 0.765 7.961 1.00 98.56 92 TRP A N 1
ATOM 648 C CA . TRP A 1 92 ? -2.726 0.590 7.680 1.00 98.56 92 TRP A CA 1
ATOM 649 C C . TRP A 1 92 ? -1.850 1.713 8.228 1.00 98.56 92 TRP A C 1
ATOM 651 O O . TRP A 1 92 ? -2.323 2.817 8.515 1.00 98.56 92 TRP A O 1
ATOM 661 N N . ASP A 1 93 ? -0.562 1.412 8.346 1.00 98.06 93 ASP A N 1
ATOM 662 C CA . ASP A 1 93 ? 0.484 2.290 8.862 1.00 98.06 93 ASP A CA 1
ATOM 663 C C . ASP A 1 93 ? 1.798 2.063 8.114 1.00 98.06 93 ASP A C 1
ATOM 665 O O . ASP A 1 93 ? 2.066 0.942 7.683 1.00 98.06 93 ASP A O 1
ATOM 669 N N . PHE A 1 94 ? 2.608 3.117 7.989 1.00 97.19 94 PHE A N 1
ATOM 670 C CA . PHE A 1 94 ? 4.025 2.987 7.635 1.00 97.19 94 PHE A CA 1
ATOM 671 C C . PHE A 1 94 ? 4.779 2.321 8.794 1.00 97.19 94 PHE A C 1
ATOM 673 O O . PHE A 1 94 ? 4.449 2.588 9.956 1.00 97.19 94 PHE A O 1
ATOM 680 N N . ILE A 1 95 ? 5.763 1.476 8.483 1.00 94.75 95 ILE A N 1
ATOM 681 C CA . ILE A 1 95 ? 6.576 0.741 9.470 1.00 94.75 95 ILE A CA 1
ATOM 682 C C . ILE A 1 95 ? 8.064 1.066 9.378 1.00 94.75 95 ILE A C 1
ATOM 684 O O . ILE A 1 95 ? 8.523 1.457 8.285 1.00 94.75 95 ILE A O 1
#

Foldseek 3Di:
DFKDKEFEDAFAQAPLRDGDGLQAWAKAAECVVCVVVPQQQFKKWKAFPVRFIDIHGHRHHDDPDDHRYMYTRNNNVVRHDDNVVRMTIIDMDTD

Sequence (95 aa):
MFNGSAWVYFPGLGVCGETHADADLVAGVSLLQFLGGAHGGDEIQVTGENGATTTATVATLCVTCLSGDIDLSPAAFDKLAPRAKGRIKVTWDFI

pLDDT: mean 96.23, std 3.05, range [82.69, 98.75]

InterPro domains:
  IPR036908 RlpA-like domain superfamily [G3DSA:2.40.40.10] (2-95)
  IPR036908 RlpA-like domain superfamily [SSF50685] (4-95)

Organism: NCBI:txid2591470